Protein AF-A0A2W5PTF1-F1 (afdb_monomer_lite)

Organism: Variovorax paradoxus (NCBI:txid34073)

Foldseek 3Di:
DDDPPPCPPLNVQLVVLLVVLVVQLCCLQPPDVVVPGANQANLVSLLSSLQSNLVSDPPNDVVVSVVVSVCVSVVVVCCCVPVPVDPRGRHGPVVVD

Sequence (97 aa):
TTDGGKIGRWAWKPLAFVLGANLAFGVLLGGLPSIGLPAMGLIIAIFALTFIASMAGTQFRFKDTLILAIVLAAGSYVAFILALKLQIQVWPTFISG

pLDDT: mean 70.54, std 11.8, range [39.59, 88.06]

Structure (mmCIF, N/CA/C/O backbone):
data_AF-A0A2W5PTF1-F1
#
_entry.id   AF-A0A2W5PTF1-F1
#
loop_
_atom_site.group_PDB
_atom_site.id
_atom_site.type_symbol
_atom_site.label_atom_id
_atom_site.label_alt_id
_atom_site.label_comp_id
_atom_site.label_asym_id
_atom_site.label_entity_id
_atom_site.label_seq_id
_atom_site.pdbx_PDB_ins_code
_atom_site.Cartn_x
_atom_site.Cartn_y
_atom_site.Cartn_z
_atom_site.occupancy
_atom_site.B_iso_or_equiv
_atom_site.auth_seq_id
_atom_site.auth_comp_id
_atom_site.auth_asym_id
_atom_site.auth_atom_id
_atom_site.pdbx_PDB_model_num
ATOM 1 N N . THR A 1 1 ? 11.350 -19.795 32.184 1.00 39.59 1 THR A N 1
ATOM 2 C CA . THR A 1 1 ? 10.230 -20.721 31.942 1.00 39.59 1 THR A CA 1
ATOM 3 C C . THR A 1 1 ? 9.107 -19.891 31.350 1.00 39.59 1 THR A C 1
ATOM 5 O O . THR A 1 1 ? 8.675 -18.948 31.988 1.00 39.59 1 THR A O 1
ATOM 8 N N . THR A 1 2 ? 8.999 -19.823 30.026 1.00 49.69 2 THR A N 1
ATOM 9 C CA . THR A 1 2 ? 8.267 -20.770 29.162 1.00 49.69 2 THR A CA 1
ATOM 10 C C . THR A 1 2 ? 6.792 -20.871 29.537 1.00 49.69 2 THR A C 1
ATOM 12 O O . THR A 1 2 ? 6.296 -21.947 29.826 1.00 49.69 2 THR A O 1
ATOM 15 N N . ASP A 1 3 ? 6.088 -19.745 29.496 1.00 46.44 3 ASP A N 1
ATOM 16 C CA . ASP A 1 3 ? 4.642 -19.753 29.325 1.00 46.44 3 ASP A CA 1
ATOM 17 C C . ASP A 1 3 ? 4.334 -18.925 28.091 1.00 46.44 3 ASP A C 1
ATOM 19 O O . ASP A 1 3 ? 4.406 -17.695 28.095 1.00 46.44 3 ASP A O 1
ATOM 23 N N . GLY A 1 4 ? 4.077 -19.642 26.995 1.00 52.09 4 GLY A N 1
ATOM 24 C CA . GLY A 1 4 ? 3.559 -19.101 25.754 1.00 52.09 4 GLY A CA 1
ATOM 25 C C . GLY A 1 4 ? 2.229 -18.430 26.039 1.00 52.09 4 GLY A C 1
ATOM 26 O O . GLY A 1 4 ? 1.176 -19.063 25.938 1.00 52.09 4 GLY A O 1
ATOM 27 N N . GLY A 1 5 ? 2.309 -17.155 26.427 1.00 50.88 5 GLY A N 1
ATOM 28 C CA . GLY A 1 5 ? 1.184 -16.266 26.631 1.00 50.88 5 GLY A CA 1
ATOM 29 C C . GLY A 1 5 ? 0.359 -16.322 25.368 1.00 50.88 5 GLY A C 1
ATOM 30 O O . GLY A 1 5 ? 0.737 -15.743 24.350 1.00 50.88 5 GLY A O 1
ATOM 31 N N . LYS A 1 6 ? -0.705 -17.130 25.426 1.00 53.94 6 LYS A N 1
ATOM 32 C CA . LYS A 1 6 ? -1.647 -17.348 24.338 1.00 53.94 6 LYS A CA 1
ATOM 33 C C . LYS A 1 6 ? -1.896 -15.976 23.752 1.00 53.94 6 LYS A C 1
ATOM 35 O O . LYS A 1 6 ? -2.366 -15.111 24.490 1.00 53.94 6 LYS A O 1
ATOM 40 N N . ILE A 1 7 ? -1.535 -15.785 22.478 1.00 56.28 7 ILE A N 1
ATOM 41 C CA . ILE A 1 7 ? -2.011 -14.665 21.665 1.00 56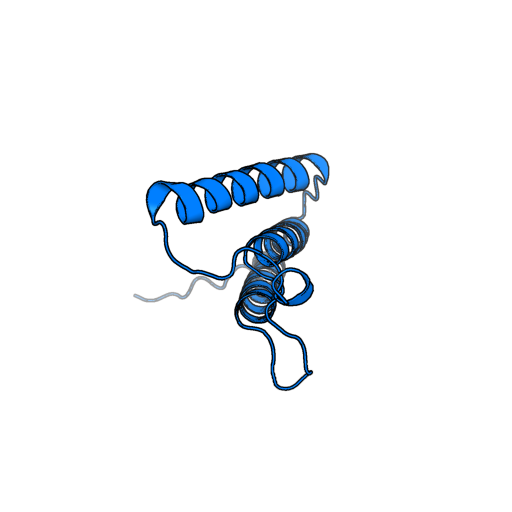.28 7 ILE A CA 1
ATOM 42 C C . ILE A 1 7 ? -3.467 -14.524 22.073 1.00 56.28 7 ILE A C 1
ATOM 44 O O . ILE A 1 7 ? -4.242 -15.459 21.839 1.00 56.28 7 ILE A O 1
ATOM 48 N N . GLY A 1 8 ? -3.785 -13.475 22.848 1.00 57.62 8 GLY A N 1
ATOM 49 C CA . GLY A 1 8 ? -5.079 -13.397 23.519 1.00 57.62 8 GLY A CA 1
ATOM 50 C C . GLY A 1 8 ? -6.133 -13.650 22.456 1.00 57.62 8 GLY A C 1
ATOM 51 O O . GLY A 1 8 ? -5.941 -13.208 21.329 1.00 57.62 8 GLY A O 1
ATOM 52 N N . ARG A 1 9 ? -7.199 -14.403 22.738 1.00 57.41 9 ARG A N 1
ATOM 53 C CA . ARG A 1 9 ? -8.190 -14.832 21.722 1.00 57.41 9 ARG A CA 1
ATOM 54 C C . ARG A 1 9 ? -8.683 -13.680 20.810 1.00 57.41 9 ARG A C 1
ATOM 56 O O . ARG A 1 9 ? -9.154 -13.919 19.707 1.00 57.41 9 ARG A O 1
ATOM 63 N N . TRP A 1 10 ? -8.513 -12.438 21.265 1.00 63.19 10 TRP A N 1
ATOM 64 C CA . TRP A 1 10 ? -8.679 -11.173 20.550 1.00 63.19 10 TRP A CA 1
ATOM 65 C C . TRP A 1 10 ? -7.643 -10.873 19.436 1.00 63.19 10 TRP A C 1
ATOM 67 O O . TRP A 1 10 ? -8.018 -10.405 18.367 1.00 63.19 10 TRP A O 1
ATOM 77 N N . ALA A 1 11 ? -6.361 -11.185 19.632 1.00 66.94 11 ALA A N 1
ATOM 78 C CA . ALA A 1 11 ? -5.265 -10.930 18.693 1.00 66.94 11 ALA A CA 1
ATOM 79 C C . ALA A 1 11 ? -5.152 -11.960 17.546 1.00 66.94 11 ALA A C 1
ATOM 81 O O . ALA A 1 11 ? -4.428 -11.716 16.586 1.00 66.94 11 ALA A O 1
ATOM 82 N N . TRP A 1 12 ? -5.916 -13.058 17.571 1.00 73.56 12 TRP A N 1
ATOM 83 C CA . TRP A 1 12 ? -5.966 -14.025 16.462 1.00 73.56 12 TRP A CA 1
ATOM 84 C C . TRP A 1 12 ? -6.573 -13.441 15.176 1.00 73.56 12 TRP A C 1
ATOM 86 O O . TRP A 1 12 ? -6.121 -13.765 14.081 1.00 73.56 12 TRP A O 1
ATOM 96 N N . LYS A 1 13 ? -7.565 -12.547 15.299 1.00 71.12 13 LYS A N 1
ATOM 97 C CA . LYS A 1 13 ? -8.192 -11.873 14.149 1.00 71.12 13 LYS A CA 1
ATOM 98 C C . LYS A 1 13 ? -7.202 -10.915 13.469 1.00 71.12 13 LYS A C 1
ATOM 100 O O . LYS A 1 13 ? -6.941 -11.111 12.286 1.00 71.12 13 LYS A O 1
ATOM 105 N N . PRO A 1 14 ? -6.580 -9.958 14.190 1.00 77.81 14 PRO A N 1
ATOM 106 C CA . PRO A 1 14 ? -5.559 -9.094 13.610 1.00 77.81 14 PRO A CA 1
ATOM 107 C C . PRO A 1 14 ? -4.380 -9.880 13.034 1.00 77.81 14 PRO A C 1
ATOM 109 O O . PRO A 1 14 ? -3.920 -9.581 11.937 1.00 77.81 14 PRO A O 1
ATOM 112 N N . LEU A 1 15 ? -3.923 -10.921 13.738 1.00 80.12 15 LEU A N 1
ATOM 113 C CA . LEU A 1 15 ? -2.790 -11.730 13.302 1.00 80.12 15 LEU A CA 1
ATOM 114 C C . LEU A 1 15 ? -3.072 -12.466 11.988 1.00 80.12 15 LEU A C 1
ATOM 116 O O . LEU A 1 15 ? -2.220 -12.452 11.105 1.00 80.12 15 LEU A O 1
ATOM 120 N N . ALA A 1 16 ? -4.262 -13.053 11.825 1.00 81.88 16 ALA A N 1
ATOM 121 C CA . ALA A 1 16 ? -4.657 -13.707 10.578 1.00 81.88 16 ALA A CA 1
ATOM 122 C C . ALA A 1 16 ? -4.699 -12.722 9.396 1.00 81.88 16 ALA A C 1
ATOM 124 O O . ALA A 1 16 ? -4.228 -13.049 8.308 1.00 81.88 16 ALA A O 1
ATOM 125 N N . PHE A 1 17 ? -5.198 -11.500 9.614 1.00 82.06 17 PHE A N 1
ATOM 126 C CA . PHE A 1 17 ? -5.196 -10.451 8.590 1.00 82.06 17 PHE A CA 1
ATOM 127 C C . PHE A 1 17 ? -3.785 -9.978 8.235 1.00 82.06 17 PHE A C 1
ATOM 129 O O . PHE A 1 17 ? -3.490 -9.802 7.057 1.00 82.06 17 PHE A O 1
ATOM 136 N N . VAL A 1 18 ? -2.897 -9.805 9.217 1.00 82.31 18 VAL A N 1
ATOM 137 C CA . VAL A 1 18 ? -1.496 -9.430 8.963 1.00 82.31 18 VAL A CA 1
ATOM 138 C C . VAL A 1 18 ? -0.762 -10.540 8.208 1.00 82.31 18 VAL A C 1
ATOM 140 O O . VAL A 1 18 ? -0.034 -10.251 7.259 1.00 82.31 18 VAL A O 1
ATOM 143 N N . LEU A 1 19 ? -0.992 -11.809 8.565 1.00 85.19 19 LEU A N 1
ATOM 144 C CA . LEU A 1 19 ? -0.446 -12.949 7.825 1.00 85.19 19 LEU A CA 1
ATOM 145 C C . LEU A 1 19 ? -0.955 -12.966 6.379 1.00 85.19 19 LEU A C 1
ATOM 147 O O . LEU A 1 19 ? -0.163 -13.124 5.455 1.00 85.19 19 LEU A O 1
ATOM 151 N N . GLY A 1 20 ? -2.260 -12.750 6.185 1.00 85.31 20 GLY A N 1
ATOM 152 C CA . GLY A 1 20 ? -2.880 -12.656 4.865 1.00 85.31 20 GLY A CA 1
ATOM 153 C C . GLY A 1 20 ? -2.348 -11.482 4.042 1.00 85.31 20 GLY A C 1
ATOM 154 O O . GLY A 1 20 ? -2.083 -11.647 2.856 1.00 85.31 20 GLY A O 1
ATOM 155 N N . ALA A 1 21 ? -2.116 -10.326 4.669 1.00 82.56 21 ALA A N 1
ATOM 156 C CA . ALA A 1 21 ? -1.523 -9.157 4.023 1.00 82.56 21 ALA A CA 1
ATOM 157 C C . ALA A 1 21 ? -0.100 -9.445 3.531 1.00 82.56 21 ALA A C 1
ATOM 159 O O . ALA A 1 21 ? 0.257 -9.060 2.421 1.00 82.56 21 ALA A O 1
ATOM 160 N N . ASN A 1 22 ? 0.700 -10.150 4.334 1.00 83.81 22 ASN A N 1
ATOM 161 C CA . ASN A 1 22 ? 2.080 -10.494 3.993 1.00 83.81 22 ASN A CA 1
ATOM 162 C C . ASN A 1 22 ? 2.148 -11.580 2.902 1.00 83.81 22 ASN A C 1
ATOM 164 O O . ASN A 1 22 ? 2.935 -11.483 1.964 1.00 83.81 22 ASN A O 1
ATOM 168 N N . LEU A 1 23 ? 1.247 -12.566 2.956 1.00 85.31 23 LEU A N 1
ATOM 169 C CA . LEU A 1 23 ? 1.054 -13.541 1.877 1.00 85.31 23 LEU A CA 1
ATOM 170 C C . LEU A 1 23 ? 0.633 -12.861 0.569 1.00 85.31 23 LEU A C 1
ATOM 172 O O . LEU A 1 23 ? 1.230 -13.121 -0.472 1.00 85.31 23 LEU A O 1
ATOM 176 N N . ALA A 1 24 ? -0.347 -11.955 0.624 1.00 83.50 24 ALA A N 1
ATOM 177 C CA . ALA A 1 24 ? -0.786 -11.178 -0.532 1.00 83.50 24 ALA A CA 1
ATOM 178 C C . ALA A 1 24 ? 0.352 -10.314 -1.092 1.00 83.50 24 ALA A C 1
ATOM 180 O O . ALA A 1 24 ? 0.544 -10.272 -2.303 1.00 83.50 24 ALA A O 1
ATOM 181 N N . PHE A 1 25 ? 1.151 -9.686 -0.227 1.00 83.69 25 PHE A N 1
ATOM 182 C CA . PHE A 1 25 ? 2.339 -8.934 -0.624 1.00 83.69 25 PHE A CA 1
ATOM 183 C C . PHE A 1 25 ? 3.337 -9.804 -1.387 1.00 83.69 25 PHE A C 1
ATOM 185 O O . PHE A 1 25 ? 3.733 -9.438 -2.491 1.00 83.69 25 PHE A O 1
ATOM 192 N N . GLY A 1 26 ? 3.697 -10.970 -0.841 1.00 79.94 26 GLY A N 1
ATOM 193 C CA . GLY A 1 26 ? 4.618 -11.905 -1.490 1.00 79.94 26 GLY A CA 1
ATOM 194 C C . GLY A 1 26 ? 4.097 -12.411 -2.836 1.00 79.94 26 GLY A C 1
ATOM 195 O O . GLY A 1 26 ? 4.850 -12.457 -3.805 1.00 79.94 26 GLY A O 1
ATOM 196 N N . VAL A 1 27 ? 2.798 -12.707 -2.920 1.00 83.25 27 VAL A N 1
ATOM 197 C CA . VAL A 1 27 ? 2.125 -13.119 -4.161 1.00 83.25 27 VAL A CA 1
ATOM 198 C C . VAL A 1 27 ? 2.121 -11.999 -5.207 1.00 83.25 27 VAL A C 1
ATOM 200 O O . VAL A 1 27 ? 2.401 -12.258 -6.374 1.00 83.25 27 VAL A O 1
ATOM 203 N N . LEU A 1 28 ? 1.845 -10.752 -4.815 1.00 78.19 28 LEU A N 1
ATOM 204 C CA . LEU A 1 28 ? 1.831 -9.612 -5.739 1.00 78.19 28 LEU A CA 1
ATOM 205 C C . LEU A 1 28 ? 3.237 -9.211 -6.210 1.00 78.19 28 LEU A C 1
ATOM 207 O O . LEU A 1 28 ? 3.388 -8.757 -7.345 1.00 78.19 28 LEU A O 1
ATOM 211 N N . LEU A 1 29 ? 4.255 -9.372 -5.360 1.00 78.56 29 LEU A N 1
ATOM 212 C CA . LEU A 1 29 ? 5.645 -9.054 -5.693 1.00 78.56 29 LEU A CA 1
ATOM 2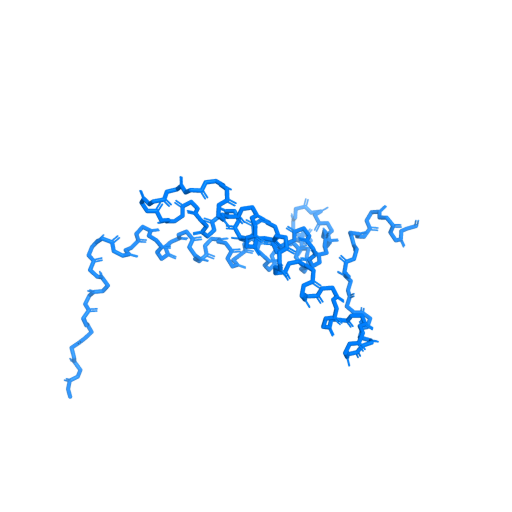13 C C . LEU A 1 29 ? 6.341 -10.142 -6.501 1.00 78.56 29 LEU A C 1
ATOM 215 O O . LEU A 1 29 ? 6.996 -9.827 -7.488 1.00 7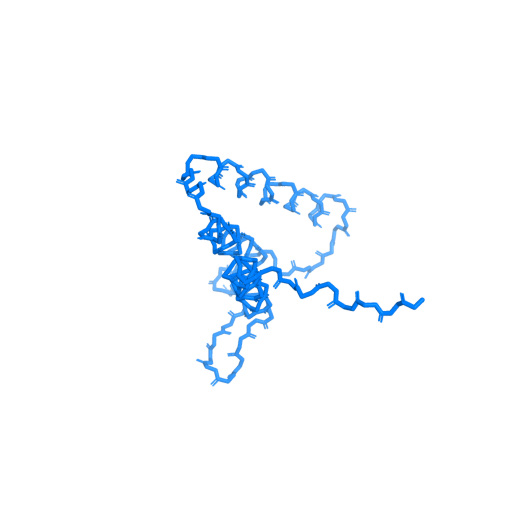8.56 29 LEU A O 1
ATOM 219 N N . GLY A 1 30 ? 6.236 -11.398 -6.071 1.00 73.31 30 GLY A N 1
ATOM 220 C CA . GLY A 1 30 ? 6.872 -12.529 -6.748 1.00 73.31 30 GLY A CA 1
ATOM 221 C C . GLY A 1 30 ? 6.097 -13.010 -7.972 1.00 73.31 30 GLY A C 1
ATOM 222 O O . GLY A 1 30 ? 6.658 -13.693 -8.826 1.00 73.31 30 GLY A O 1
ATOM 223 N N . GLY A 1 31 ? 4.815 -12.648 -8.068 1.00 69.38 31 GLY A N 1
ATOM 224 C CA . GLY A 1 31 ? 3.883 -13.309 -8.969 1.00 69.38 31 GLY A CA 1
ATOM 225 C C . GLY A 1 31 ? 3.534 -14.712 -8.468 1.00 69.38 31 GLY A C 1
ATOM 226 O O . GLY A 1 31 ? 4.234 -15.316 -7.652 1.00 69.38 31 GLY A O 1
ATOM 227 N N . LEU A 1 32 ? 2.425 -15.249 -8.963 1.00 69.31 32 LEU A N 1
ATOM 228 C CA . LEU A 1 32 ? 1.997 -16.610 -8.676 1.00 69.31 32 LEU A CA 1
ATOM 229 C C . LEU A 1 32 ? 1.888 -17.385 -9.993 1.00 69.31 32 LEU A C 1
ATOM 231 O O . LEU A 1 32 ? 0.845 -17.326 -10.655 1.00 69.31 32 LEU A O 1
ATOM 235 N N . PRO A 1 33 ? 2.941 -18.127 -10.385 1.00 59.03 33 PRO A N 1
ATOM 236 C CA . PRO A 1 33 ? 2.945 -18.876 -11.641 1.00 59.03 33 PRO A CA 1
ATOM 237 C C . PRO A 1 33 ? 1.847 -19.950 -11.687 1.00 59.03 33 PRO A C 1
ATOM 239 O O . PRO A 1 33 ? 1.339 -20.247 -12.761 1.00 59.03 33 PRO A O 1
ATOM 242 N N . SER A 1 34 ? 1.394 -20.457 -10.533 1.00 63.88 34 SER A N 1
ATOM 243 C CA . SER A 1 34 ? 0.312 -21.450 -10.431 1.00 63.88 34 SER A CA 1
ATOM 244 C C . SER A 1 34 ? -1.073 -20.937 -10.852 1.00 63.88 34 SER A C 1
ATOM 246 O O . SER A 1 34 ? -1.944 -21.744 -11.156 1.00 63.88 34 SER A O 1
ATOM 248 N N . ILE A 1 35 ? -1.295 -19.616 -10.849 1.00 63.84 35 ILE A N 1
ATOM 249 C CA . ILE A 1 35 ? -2.556 -18.967 -11.268 1.00 63.84 35 ILE A CA 1
ATOM 250 C C . ILE A 1 35 ? -2.344 -18.097 -12.527 1.00 63.84 35 ILE A C 1
ATOM 252 O O . ILE A 1 35 ? -3.289 -17.518 -13.055 1.00 63.84 35 ILE A O 1
ATOM 256 N N . GLY A 1 36 ? -1.115 -18.029 -13.056 1.00 61.44 36 GLY A N 1
ATOM 257 C CA . GLY A 1 36 ? -0.777 -17.174 -14.199 1.00 61.44 36 GLY A CA 1
ATOM 258 C C . GLY A 1 36 ? -0.749 -15.682 -13.857 1.00 61.44 36 GLY A C 1
ATOM 259 O O . GLY A 1 36 ? -0.901 -14.853 -14.749 1.00 61.44 36 GLY A O 1
ATOM 260 N N . LEU A 1 37 ? -0.578 -15.332 -12.576 1.00 66.44 37 LEU A N 1
ATOM 261 C CA . LEU A 1 37 ? -0.558 -13.946 -12.116 1.00 66.44 37 LEU A CA 1
ATOM 262 C C . LEU A 1 37 ? 0.892 -13.437 -12.127 1.00 66.44 37 LEU A C 1
ATOM 264 O O . LEU A 1 37 ? 1.690 -13.890 -11.303 1.00 66.44 37 LEU A O 1
ATOM 268 N N . PRO A 1 38 ? 1.278 -12.547 -13.053 1.00 65.81 38 PRO A N 1
ATOM 269 C CA . PRO A 1 38 ? 2.639 -12.038 -13.101 1.00 65.81 38 PRO A CA 1
ATOM 270 C C . PRO A 1 38 ? 2.866 -11.013 -11.981 1.00 65.81 38 PRO A C 1
ATOM 272 O O . PRO A 1 38 ? 1.915 -10.505 -11.380 1.00 65.81 38 PRO A O 1
ATOM 275 N N . ALA A 1 39 ? 4.131 -10.712 -11.681 1.00 73.00 39 ALA A N 1
ATOM 276 C CA . ALA A 1 39 ? 4.488 -9.750 -10.643 1.00 73.00 39 ALA A CA 1
ATOM 277 C C . ALA A 1 39 ? 3.835 -8.385 -10.933 1.00 73.00 39 ALA A C 1
ATOM 279 O O . ALA A 1 39 ? 4.165 -7.705 -11.913 1.00 73.00 39 ALA A O 1
ATOM 280 N N . MET A 1 40 ? 2.893 -7.991 -10.072 1.00 71.75 40 MET A N 1
ATOM 281 C CA . MET A 1 40 ? 2.196 -6.700 -10.131 1.00 71.75 40 MET A CA 1
ATOM 282 C C . MET A 1 40 ? 3.080 -5.555 -9.616 1.00 71.75 40 MET A C 1
ATOM 284 O O . MET A 1 40 ? 2.752 -4.383 -9.787 1.00 71.75 40 MET A O 1
ATOM 288 N N . GLY A 1 41 ? 4.229 -5.892 -9.034 1.00 75.50 41 GLY A N 1
ATOM 289 C CA . GLY A 1 41 ? 5.250 -4.946 -8.623 1.00 75.50 41 GLY A CA 1
ATOM 290 C C . GLY A 1 41 ? 5.062 -4.430 -7.201 1.00 75.50 41 GLY A C 1
ATOM 291 O O . GLY A 1 41 ? 4.016 -4.579 -6.560 1.00 75.50 41 GLY A O 1
ATOM 292 N N . LEU A 1 42 ? 6.128 -3.809 -6.705 1.00 79.06 42 LEU A N 1
ATOM 293 C CA . LEU A 1 42 ? 6.254 -3.361 -5.320 1.00 79.06 42 LEU A CA 1
ATOM 294 C C . LEU A 1 42 ? 5.148 -2.379 -4.898 1.00 79.06 42 LEU A C 1
ATOM 296 O O . LEU A 1 42 ? 4.608 -2.502 -3.802 1.00 79.06 42 LEU A O 1
ATOM 300 N N . ILE A 1 43 ? 4.785 -1.420 -5.756 1.00 76.88 43 ILE A N 1
ATOM 301 C CA . ILE A 1 43 ? 3.807 -0.376 -5.405 1.00 76.88 43 ILE A CA 1
ATOM 302 C C . ILE A 1 43 ? 2.426 -0.990 -5.149 1.00 76.88 43 ILE A C 1
ATOM 304 O O . ILE A 1 43 ? 1.804 -0.708 -4.123 1.00 76.88 43 ILE A O 1
ATOM 308 N N . ILE A 1 44 ? 1.962 -1.865 -6.049 1.00 78.62 44 ILE A N 1
ATOM 309 C CA . ILE A 1 44 ? 0.651 -2.517 -5.921 1.00 78.62 44 ILE A CA 1
ATOM 310 C C . ILE A 1 44 ? 0.643 -3.441 -4.697 1.00 78.62 44 ILE A C 1
ATOM 312 O O . ILE A 1 44 ? -0.328 -3.448 -3.938 1.00 78.62 44 ILE A O 1
ATOM 316 N N . ALA A 1 45 ? 1.748 -4.151 -4.447 1.00 81.94 45 ALA A N 1
ATOM 317 C CA . ALA A 1 45 ? 1.904 -4.998 -3.269 1.00 81.94 45 ALA A CA 1
ATOM 318 C C . ALA A 1 45 ? 1.809 -4.196 -1.957 1.00 81.94 45 ALA A C 1
ATOM 320 O O . ALA A 1 45 ? 1.099 -4.610 -1.039 1.00 81.94 45 ALA A O 1
ATOM 321 N N . ILE A 1 46 ? 2.465 -3.031 -1.873 1.00 81.88 46 ILE A N 1
ATOM 322 C CA . ILE A 1 46 ? 2.411 -2.143 -0.698 1.00 81.88 46 ILE A CA 1
ATOM 323 C C . ILE A 1 46 ? 0.988 -1.632 -0.466 1.00 81.88 46 ILE A C 1
ATOM 325 O O . ILE A 1 46 ? 0.512 -1.643 0.671 1.00 81.88 46 ILE A O 1
ATOM 329 N N . PHE A 1 47 ? 0.291 -1.220 -1.527 1.00 80.50 47 PHE A N 1
ATOM 330 C CA . PHE A 1 47 ? -1.098 -0.775 -1.422 1.00 80.50 47 PHE A CA 1
ATOM 331 C C . PHE A 1 47 ? -2.009 -1.884 -0.894 1.00 80.50 47 PHE A C 1
ATOM 333 O O . PHE A 1 47 ? -2.717 -1.668 0.092 1.00 80.50 47 PHE A O 1
ATOM 340 N N . ALA A 1 48 ? -1.952 -3.075 -1.495 1.00 81.50 48 ALA A N 1
ATOM 341 C CA . ALA A 1 48 ? -2.761 -4.217 -1.079 1.00 81.50 48 ALA A CA 1
ATOM 342 C C . ALA A 1 48 ? -2.475 -4.618 0.376 1.00 81.50 48 ALA A C 1
ATOM 344 O O . ALA A 1 48 ? -3.405 -4.742 1.175 1.00 81.50 48 ALA A O 1
ATOM 345 N N . LEU A 1 49 ? -1.197 -4.744 0.749 1.00 83.38 49 LEU A N 1
ATOM 346 C CA . LEU A 1 49 ? -0.790 -5.063 2.117 1.00 83.38 49 LEU A CA 1
ATOM 347 C C . LEU A 1 49 ? -1.296 -4.023 3.112 1.00 83.38 49 LEU A C 1
ATOM 349 O O . LEU A 1 49 ? -1.856 -4.396 4.137 1.00 83.38 49 LEU A O 1
ATOM 353 N N . THR A 1 50 ? -1.138 -2.734 2.815 1.00 82.75 50 THR A N 1
ATOM 354 C CA . THR A 1 50 ? -1.534 -1.667 3.745 1.00 82.75 50 THR A CA 1
ATOM 355 C C . THR A 1 50 ? -3.046 -1.660 3.958 1.00 82.75 50 THR A C 1
ATOM 357 O O . THR A 1 50 ? -3.521 -1.491 5.082 1.00 82.75 50 THR A O 1
ATOM 360 N N . PHE A 1 51 ? -3.814 -1.930 2.901 1.00 80.38 51 PHE A N 1
ATOM 361 C CA . PHE A 1 51 ? -5.268 -2.037 2.976 1.00 80.38 51 PHE A CA 1
ATOM 362 C C . PHE A 1 51 ? -5.731 -3.247 3.797 1.00 80.38 51 PHE A C 1
ATOM 364 O O . PHE A 1 51 ? -6.579 -3.111 4.683 1.00 80.38 51 PHE A O 1
ATOM 371 N N . ILE A 1 52 ? -5.147 -4.423 3.542 1.00 78.88 52 ILE A N 1
ATOM 372 C CA . ILE A 1 52 ? -5.480 -5.670 4.246 1.00 78.88 52 ILE A CA 1
ATOM 373 C C . ILE A 1 52 ? -5.048 -5.587 5.715 1.00 78.88 52 ILE A C 1
ATOM 375 O O . ILE A 1 52 ? -5.826 -5.923 6.609 1.00 78.88 52 ILE A O 1
ATOM 379 N N . ALA A 1 53 ? -3.844 -5.074 5.982 1.00 76.38 53 ALA A N 1
ATOM 380 C CA . ALA A 1 53 ? -3.336 -4.861 7.333 1.00 76.38 53 ALA A CA 1
ATOM 381 C C . ALA A 1 53 ? -4.179 -3.833 8.097 1.00 76.38 53 ALA A C 1
ATOM 383 O O . ALA A 1 53 ? -4.398 -3.986 9.295 1.00 76.38 53 ALA A O 1
ATOM 384 N N . SER A 1 54 ? -4.720 -2.818 7.421 1.00 73.31 54 SER A N 1
ATOM 385 C CA . SER A 1 54 ? -5.601 -1.860 8.082 1.00 73.31 54 SER A CA 1
ATOM 386 C C . SER A 1 54 ? -6.985 -2.420 8.395 1.00 73.31 54 SER A C 1
ATOM 388 O O . SER A 1 54 ? -7.552 -2.019 9.410 1.00 73.31 54 SER A O 1
ATOM 390 N N . MET A 1 55 ? -7.525 -3.339 7.585 1.00 69.56 55 MET A N 1
ATOM 391 C CA . MET A 1 55 ? -8.774 -4.058 7.903 1.00 69.56 55 MET A CA 1
ATOM 392 C C . MET A 1 55 ? -8.638 -4.979 9.126 1.00 69.56 55 MET A C 1
ATOM 394 O O . MET A 1 55 ? -9.643 -5.346 9.732 1.00 69.56 55 MET A O 1
ATOM 398 N N . ALA A 1 56 ? -7.408 -5.313 9.527 1.00 69.69 56 ALA A N 1
ATOM 399 C CA . ALA A 1 56 ? -7.110 -6.095 10.726 1.00 69.69 56 ALA A CA 1
ATOM 400 C C . ALA A 1 56 ? -7.478 -5.371 12.037 1.00 69.69 56 ALA A C 1
ATOM 402 O O . ALA A 1 56 ? -7.696 -6.019 13.064 1.00 69.69 56 ALA A O 1
ATOM 403 N N . GLY A 1 57 ? -7.503 -4.033 12.021 1.00 60.88 57 GLY A N 1
ATOM 404 C CA . GLY A 1 57 ? -7.772 -3.204 13.192 1.00 60.88 57 GLY A CA 1
ATOM 405 C C . GLY A 1 57 ? -9.264 -2.945 13.398 1.00 60.88 57 GLY A C 1
ATOM 406 O O . GLY A 1 57 ? -9.980 -2.580 12.472 1.00 60.88 57 GLY A O 1
ATOM 407 N N . THR A 1 58 ? -9.737 -3.035 14.643 1.00 56.91 58 THR A N 1
ATOM 408 C CA . THR A 1 58 ? -11.109 -2.653 15.039 1.00 56.91 58 THR A CA 1
ATOM 409 C C . THR A 1 58 ? -11.413 -1.157 14.864 1.00 56.91 58 THR A C 1
ATOM 411 O O . THR A 1 58 ? -12.568 -0.757 14.959 1.00 56.91 58 THR A O 1
ATOM 414 N N . GLN A 1 59 ? -10.394 -0.338 14.589 1.00 57.19 59 GLN A N 1
ATOM 415 C CA . GLN A 1 59 ? -10.479 1.089 14.271 1.00 57.19 59 GLN A CA 1
ATOM 416 C C . GLN A 1 59 ? -10.189 1.293 12.776 1.00 57.19 59 GLN A C 1
ATOM 418 O O . GLN A 1 59 ? -9.130 1.797 12.401 1.00 57.19 59 GLN A O 1
ATOM 423 N N . PHE A 1 60 ? -11.091 0.849 11.899 1.00 56.81 60 PHE A N 1
ATOM 424 C CA . PHE A 1 60 ? -10.907 1.003 10.454 1.00 56.81 60 PHE A CA 1
ATOM 425 C C . PHE A 1 60 ? -11.078 2.474 10.046 1.00 56.81 60 PHE A C 1
ATOM 427 O O . PHE A 1 60 ? -12.184 2.941 9.772 1.00 56.81 60 PHE A O 1
ATOM 434 N N . ARG A 1 61 ? -9.979 3.236 10.040 1.00 66.06 61 ARG A N 1
ATOM 435 C CA . ARG A 1 61 ? -9.955 4.642 9.618 1.00 66.06 61 ARG A CA 1
ATOM 436 C C . ARG A 1 61 ? -9.359 4.753 8.221 1.00 66.06 61 ARG A C 1
ATOM 438 O O . ARG A 1 61 ? -8.173 5.002 8.054 1.00 66.06 61 ARG A O 1
ATOM 445 N N . PHE A 1 62 ? -10.228 4.633 7.219 1.00 66.94 62 PHE A N 1
ATOM 446 C CA . PHE A 1 62 ? -9.893 4.650 5.788 1.00 66.94 62 PHE A CA 1
ATOM 447 C C . PHE A 1 62 ? -8.935 5.784 5.372 1.00 66.94 62 PHE A C 1
ATOM 449 O O . PHE A 1 62 ? -8.067 5.593 4.525 1.00 66.94 62 PHE A O 1
ATOM 456 N N . LYS A 1 63 ? -9.076 6.968 5.989 1.00 73.06 63 LYS A N 1
ATOM 457 C CA . LYS A 1 63 ? -8.207 8.129 5.738 1.00 73.06 63 LYS A CA 1
ATOM 458 C C . LYS A 1 63 ? -6.766 7.887 6.192 1.00 73.06 63 LYS A C 1
ATOM 460 O O . LYS A 1 63 ? -5.845 8.197 5.445 1.00 73.06 63 LYS A O 1
ATOM 465 N N . ASP A 1 64 ? -6.577 7.312 7.377 1.00 77.38 64 ASP A N 1
ATOM 466 C CA . ASP A 1 64 ? -5.247 7.072 7.944 1.00 77.38 64 ASP A CA 1
ATOM 467 C C . ASP A 1 64 ? -4.528 5.961 7.171 1.00 77.38 64 ASP A C 1
ATOM 469 O O . ASP A 1 64 ? -3.356 6.102 6.836 1.00 77.38 64 ASP A O 1
ATOM 473 N N . THR A 1 65 ? -5.252 4.906 6.782 1.00 77.25 65 THR A N 1
ATOM 474 C CA . THR A 1 65 ? -4.752 3.825 5.916 1.00 77.25 65 THR A CA 1
ATOM 475 C C . THR A 1 65 ? -4.243 4.342 4.579 1.00 77.25 65 THR A C 1
ATOM 477 O O . THR A 1 65 ? -3.179 3.931 4.118 1.00 77.25 65 THR A O 1
ATOM 480 N N . LEU A 1 66 ? -5.010 5.234 3.947 1.00 78.75 66 LEU A N 1
ATOM 481 C CA . LEU A 1 66 ? -4.679 5.777 2.637 1.00 78.75 66 LEU A CA 1
ATOM 482 C C . LEU A 1 66 ? -3.421 6.647 2.710 1.00 78.75 66 LEU A C 1
ATOM 484 O O . LEU A 1 66 ? -2.533 6.509 1.873 1.00 78.75 66 LEU A O 1
ATOM 488 N N . ILE A 1 67 ? -3.315 7.494 3.737 1.00 84.81 67 ILE A N 1
ATOM 489 C CA . ILE A 1 67 ? -2.125 8.320 3.970 1.00 84.81 6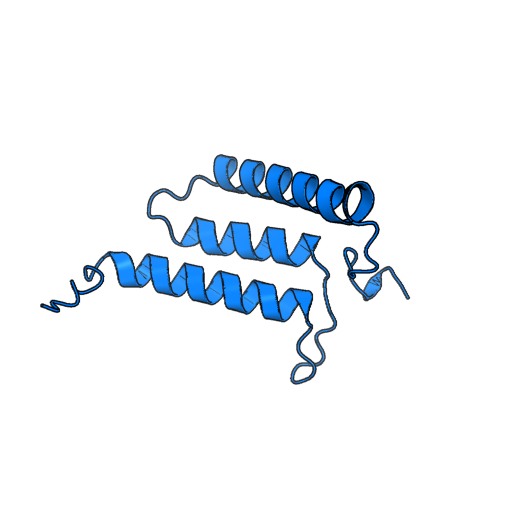7 ILE A CA 1
ATOM 490 C C . ILE A 1 67 ? -0.909 7.429 4.238 1.00 84.81 67 ILE A C 1
ATOM 492 O O . ILE A 1 67 ? 0.142 7.645 3.635 1.00 84.81 67 ILE A O 1
ATOM 496 N N . LEU A 1 68 ? -1.055 6.399 5.079 1.00 83.38 68 LEU A N 1
ATOM 497 C CA . LEU A 1 68 ? 0.027 5.461 5.372 1.00 83.38 68 LEU A CA 1
ATOM 498 C C . LEU A 1 68 ? 0.494 4.747 4.100 1.00 83.38 68 LEU A C 1
ATOM 500 O O . LEU A 1 68 ? 1.691 4.699 3.842 1.00 83.38 68 LEU A O 1
ATOM 504 N N . ALA A 1 69 ? -0.439 4.263 3.274 1.00 81.81 69 ALA A N 1
ATOM 505 C CA . ALA A 1 69 ? -0.130 3.595 2.012 1.00 81.81 69 ALA A CA 1
ATOM 506 C C . ALA A 1 69 ? 0.621 4.520 1.047 1.00 81.81 69 ALA A C 1
ATOM 508 O O . ALA A 1 69 ? 1.614 4.102 0.456 1.00 81.81 69 ALA A O 1
ATOM 509 N N . ILE A 1 70 ? 0.196 5.783 0.926 1.00 83.69 70 ILE A N 1
ATOM 510 C CA . ILE A 1 70 ? 0.851 6.781 0.068 1.00 83.69 7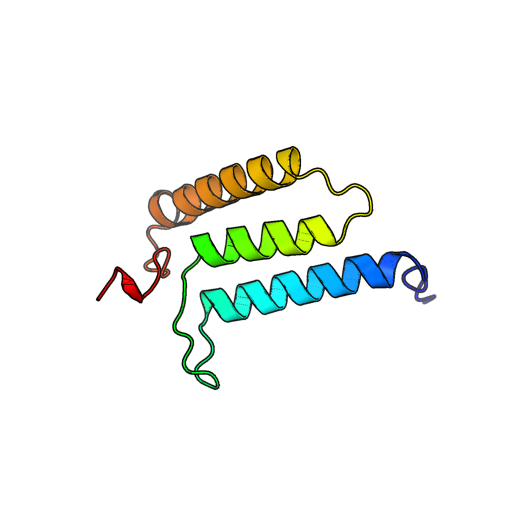0 ILE A CA 1
ATOM 511 C C . ILE A 1 70 ? 2.273 7.064 0.556 1.00 83.69 70 ILE A C 1
ATOM 513 O O . ILE A 1 70 ? 3.208 7.031 -0.242 1.00 83.69 70 ILE A O 1
ATOM 517 N N . VAL A 1 71 ? 2.454 7.306 1.857 1.00 88.06 71 VAL A N 1
ATOM 518 C CA . VAL A 1 71 ? 3.775 7.585 2.440 1.00 88.06 71 VAL A CA 1
ATOM 519 C C . VAL A 1 71 ? 4.696 6.373 2.304 1.00 88.06 71 VAL A C 1
ATOM 521 O O . VAL A 1 71 ? 5.861 6.531 1.946 1.00 88.06 71 VAL A O 1
ATOM 524 N N . LEU A 1 72 ? 4.185 5.161 2.529 1.00 83.50 72 LEU A N 1
ATOM 525 C CA . LEU A 1 72 ? 4.970 3.929 2.437 1.00 83.50 72 LEU A CA 1
ATOM 526 C C . LEU A 1 72 ? 5.336 3.587 0.987 1.00 83.50 72 LEU A C 1
ATOM 528 O O . LEU A 1 72 ? 6.461 3.159 0.722 1.00 83.50 72 LEU A O 1
ATOM 532 N N . ALA A 1 73 ? 4.418 3.817 0.046 1.00 82.25 73 ALA A N 1
ATOM 533 C CA . ALA A 1 73 ? 4.667 3.655 -1.382 1.00 82.25 73 ALA A CA 1
ATOM 534 C C . ALA A 1 73 ? 5.689 4.682 -1.887 1.00 82.25 73 ALA A C 1
ATOM 536 O O . ALA A 1 73 ? 6.639 4.302 -2.568 1.00 82.25 73 ALA A O 1
ATOM 537 N N . ALA A 1 74 ? 5.549 5.956 -1.508 1.00 84.69 74 ALA A N 1
ATOM 538 C CA . ALA A 1 74 ? 6.494 7.012 -1.870 1.00 84.69 74 ALA A CA 1
ATOM 539 C C . ALA A 1 74 ? 7.878 6.777 -1.242 1.00 84.69 74 ALA A C 1
ATOM 541 O O . ALA A 1 74 ? 8.891 6.843 -1.936 1.00 84.69 74 ALA A O 1
ATOM 542 N N . GLY A 1 75 ? 7.926 6.435 0.048 1.00 82.00 75 GLY A N 1
ATOM 543 C CA . GLY A 1 75 ? 9.163 6.104 0.753 1.00 82.00 75 GLY A CA 1
ATOM 544 C C . GLY A 1 75 ? 9.863 4.890 0.149 1.00 82.00 75 GLY A C 1
ATOM 545 O O . GLY A 1 75 ? 11.072 4.922 -0.064 1.00 82.00 75 GLY A O 1
ATOM 546 N N . SER A 1 76 ? 9.104 3.856 -0.218 1.00 79.75 76 SER A N 1
ATOM 547 C CA . SER A 1 76 ? 9.656 2.698 -0.921 1.00 79.75 76 SER A CA 1
ATOM 548 C C . SER A 1 76 ? 10.148 3.057 -2.320 1.00 79.75 76 SER A C 1
ATOM 550 O O . SER A 1 76 ? 11.250 2.668 -2.684 1.00 79.75 76 SER A O 1
ATOM 552 N N . TYR A 1 77 ? 9.399 3.845 -3.092 1.00 75.06 77 TYR A N 1
ATOM 553 C CA . TYR A 1 77 ? 9.837 4.312 -4.410 1.00 75.06 77 TYR A CA 1
ATOM 554 C C . TYR A 1 77 ? 11.184 5.045 -4.321 1.00 75.06 77 TYR A C 1
ATOM 556 O O . TYR A 1 77 ? 12.110 4.730 -5.066 1.00 75.06 77 TYR A O 1
ATOM 564 N N . VAL A 1 78 ? 11.331 5.953 -3.350 1.00 79.75 78 VAL A N 1
ATOM 565 C CA . VAL A 1 78 ? 12.590 6.670 -3.097 1.00 79.75 78 VAL A CA 1
ATOM 566 C C . VAL A 1 78 ? 13.698 5.716 -2.637 1.00 79.75 78 VAL A C 1
ATOM 568 O O . VAL A 1 78 ? 14.804 5.771 -3.171 1.00 79.75 78 VAL A O 1
ATOM 571 N N . ALA A 1 79 ? 13.427 4.810 -1.697 1.00 76.88 79 ALA A N 1
ATOM 572 C CA . ALA A 1 79 ? 14.423 3.855 -1.211 1.00 76.88 79 ALA A CA 1
ATOM 573 C C . ALA A 1 79 ? 14.922 2.912 -2.324 1.00 76.88 79 ALA A C 1
ATOM 575 O O . ALA A 1 79 ? 16.124 2.687 -2.461 1.00 76.88 79 ALA A O 1
ATOM 576 N N . PHE A 1 80 ? 14.029 2.396 -3.169 1.00 69.12 80 PHE A N 1
ATOM 577 C CA . PHE A 1 80 ? 14.404 1.463 -4.232 1.00 69.12 80 PHE A CA 1
ATOM 578 C C . PHE A 1 80 ? 15.089 2.153 -5.415 1.00 69.12 80 PHE A C 1
ATOM 580 O O . PHE A 1 80 ? 16.127 1.677 -5.877 1.00 69.12 80 PHE A O 1
ATOM 587 N N . ILE A 1 81 ? 14.557 3.282 -5.889 1.00 70.69 81 ILE A N 1
ATOM 588 C CA . ILE A 1 81 ? 15.071 3.947 -7.098 1.00 70.69 81 ILE A CA 1
ATOM 589 C C . ILE A 1 81 ? 16.262 4.844 -6.784 1.00 70.69 81 ILE A C 1
ATOM 591 O O . ILE A 1 81 ? 17.240 4.861 -7.533 1.00 70.69 81 ILE A O 1
ATOM 595 N N . LEU A 1 82 ? 16.178 5.597 -5.687 1.00 69.00 82 LEU A N 1
ATOM 596 C CA . LEU A 1 82 ? 17.124 6.660 -5.363 1.00 69.00 82 LEU A CA 1
ATOM 597 C C . LEU A 1 82 ? 18.239 6.164 -4.435 1.00 69.00 82 LEU A C 1
ATOM 599 O O . LEU A 1 82 ? 19.391 6.526 -4.658 1.00 69.00 82 LEU A O 1
ATOM 603 N N . ALA A 1 83 ? 17.927 5.315 -3.445 1.00 66.00 83 ALA A N 1
ATOM 604 C CA . ALA A 1 83 ? 18.930 4.832 -2.488 1.00 66.00 83 ALA A CA 1
ATOM 605 C C . ALA A 1 83 ? 19.672 3.571 -2.960 1.00 66.00 83 ALA A C 1
ATOM 607 O O . ALA A 1 83 ? 20.888 3.494 -2.807 1.00 66.00 83 ALA A O 1
ATOM 608 N N . LEU A 1 84 ? 18.968 2.590 -3.537 1.00 66.62 84 LEU A N 1
ATOM 609 C CA . LEU A 1 84 ? 19.577 1.299 -3.888 1.00 66.62 84 LEU A CA 1
ATOM 610 C C . LEU A 1 84 ? 19.849 1.111 -5.383 1.00 66.62 84 LEU A C 1
ATOM 612 O O . LEU A 1 84 ? 20.640 0.238 -5.732 1.00 66.62 84 LEU A O 1
ATOM 616 N N . LYS A 1 85 ? 19.215 1.900 -6.267 1.00 57.75 85 LYS A N 1
ATOM 617 C CA . LYS A 1 85 ? 19.322 1.769 -7.737 1.00 57.75 85 LYS A CA 1
ATOM 618 C C . LYS A 1 85 ? 19.146 0.315 -8.226 1.00 57.75 85 LYS A C 1
ATOM 620 O O . LYS A 1 85 ? 19.678 -0.085 -9.260 1.00 57.75 85 LYS A O 1
ATOM 625 N N . LEU A 1 86 ? 18.430 -0.491 -7.448 1.00 57.34 86 LEU A N 1
ATOM 626 C CA . LEU A 1 86 ? 18.344 -1.934 -7.616 1.00 57.34 86 LEU A CA 1
ATOM 627 C C . LEU A 1 86 ? 17.237 -2.210 -8.637 1.00 57.34 86 LEU A C 1
ATOM 629 O O . LEU A 1 86 ? 16.151 -1.649 -8.502 1.00 57.34 86 LEU A O 1
ATOM 633 N N . GLN A 1 87 ? 17.484 -3.062 -9.641 1.00 53.00 87 GLN A N 1
ATOM 634 C CA . GLN A 1 87 ? 16.512 -3.453 -10.687 1.00 53.00 87 GLN A CA 1
ATOM 635 C C . GLN A 1 87 ? 15.331 -4.289 -10.142 1.00 53.00 87 GLN A C 1
ATOM 637 O O . GLN A 1 87 ? 14.847 -5.209 -10.796 1.00 53.00 87 GLN A O 1
ATOM 642 N N . ILE A 1 88 ? 14.869 -4.030 -8.922 1.00 61.22 88 ILE A N 1
ATOM 643 C CA . ILE A 1 88 ? 13.653 -4.646 -8.406 1.00 61.22 88 ILE A CA 1
ATOM 644 C C . ILE A 1 88 ? 12.472 -4.090 -9.200 1.00 61.22 88 ILE A C 1
ATOM 646 O O . ILE A 1 88 ? 12.379 -2.890 -9.463 1.00 61.22 88 ILE A O 1
ATOM 650 N N . GLN A 1 89 ? 11.571 -4.986 -9.596 1.00 59.97 89 GLN A N 1
ATOM 651 C CA . GLN A 1 89 ? 10.419 -4.696 -10.440 1.00 59.97 89 GLN A CA 1
ATOM 652 C C . GLN A 1 89 ? 9.386 -3.869 -9.654 1.00 59.97 89 GLN A C 1
ATOM 654 O O . GLN A 1 89 ? 8.472 -4.379 -9.006 1.00 59.97 89 GLN A O 1
ATOM 659 N N . VAL A 1 90 ? 9.596 -2.551 -9.635 1.00 65.25 90 VAL A N 1
ATOM 660 C CA . VAL A 1 90 ? 8.734 -1.583 -8.938 1.00 65.25 90 VAL A CA 1
ATOM 661 C C . VAL A 1 90 ? 7.424 -1.332 -9.684 1.00 65.25 90 VAL A C 1
ATOM 663 O O . VAL A 1 90 ? 6.402 -1.064 -9.050 1.00 65.25 90 VAL A O 1
ATOM 666 N N . TRP A 1 91 ? 7.454 -1.466 -11.011 1.00 59.97 91 TRP A N 1
ATOM 667 C CA . TRP A 1 91 ? 6.301 -1.349 -11.897 1.00 59.97 91 TRP A CA 1
ATOM 668 C C . TRP A 1 91 ? 5.717 -2.730 -12.216 1.00 59.97 91 TRP A C 1
ATOM 670 O O . TRP A 1 91 ? 6.479 -3.696 -12.312 1.00 59.97 91 TRP A O 1
ATOM 680 N N . PRO A 1 92 ? 4.390 -2.844 -12.403 1.00 58.47 92 PRO A N 1
ATOM 681 C CA . PRO A 1 92 ? 3.777 -4.075 -12.873 1.00 58.47 92 PRO A CA 1
ATOM 682 C C . PRO A 1 92 ? 4.406 -4.498 -14.198 1.00 58.47 92 PRO A C 1
ATOM 684 O O . PRO A 1 92 ? 4.573 -3.692 -15.114 1.00 58.47 92 PRO A O 1
ATOM 687 N N . THR A 1 93 ? 4.696 -5.789 -14.304 1.00 58.56 93 THR A N 1
ATOM 688 C CA . THR A 1 93 ? 5.148 -6.460 -15.536 1.00 58.56 93 THR A CA 1
ATOM 689 C C . THR A 1 93 ? 4.305 -6.111 -16.769 1.00 58.56 93 THR A C 1
ATOM 691 O O . THR A 1 93 ? 4.832 -6.103 -17.872 1.00 58.56 93 THR A O 1
ATOM 694 N N . PHE A 1 94 ? 3.034 -5.738 -16.589 1.00 53.72 94 PHE A N 1
ATOM 695 C CA . PHE A 1 94 ? 2.129 -5.285 -17.651 1.00 53.72 94 PH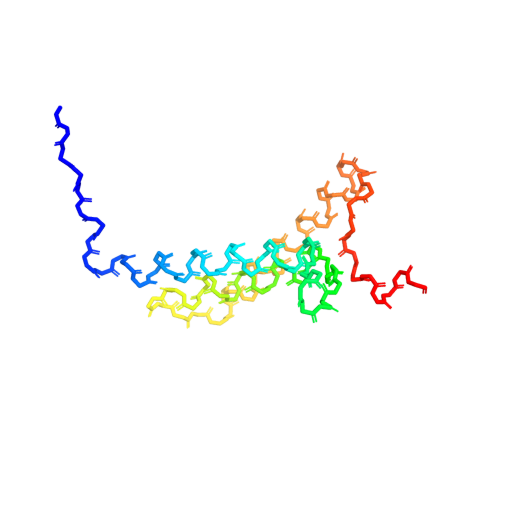E A CA 1
ATOM 696 C C . PHE A 1 94 ? 2.495 -3.945 -18.314 1.00 53.72 94 PHE A C 1
ATOM 698 O O . PHE A 1 94 ? 2.045 -3.696 -19.425 1.00 53.72 94 PHE A O 1
ATOM 705 N N . ILE A 1 95 ? 3.259 -3.069 -17.651 1.00 52.38 95 ILE A N 1
ATOM 706 C CA . ILE A 1 95 ? 3.663 -1.751 -18.192 1.00 52.38 95 ILE A CA 1
ATOM 707 C C . ILE A 1 95 ? 5.118 -1.781 -18.694 1.00 52.38 95 ILE A C 1
ATOM 709 O O . ILE A 1 95 ? 5.535 -0.912 -19.449 1.00 52.38 95 ILE A O 1
ATOM 713 N N . SER A 1 96 ? 5.893 -2.793 -18.292 1.00 46.41 96 SER A N 1
ATOM 714 C CA . SER A 1 96 ? 7.294 -2.980 -18.698 1.00 46.41 96 SER A CA 1
ATOM 715 C C . SER A 1 96 ? 7.465 -3.941 -19.889 1.00 46.41 96 SER A C 1
ATOM 717 O O . SER A 1 96 ? 8.591 -4.379 -20.134 1.00 46.41 96 SER A O 1
ATOM 719 N N . GLY A 1 97 ? 6.369 -4.304 -20.564 1.00 40.16 97 GLY A N 1
ATOM 720 C CA . GLY A 1 97 ? 6.367 -5.091 -21.800 1.00 40.16 97 GLY A CA 1
ATOM 721 C C . GLY A 1 97 ? 6.487 -4.211 -23.032 1.00 40.16 97 GLY A C 1
ATOM 722 O O . GLY A 1 97 ? 5.767 -3.190 -23.076 1.00 40.16 97 GLY A O 1
#

Secondary structure (DSSP, 8-state):
--------TTTHHHHHHHHHHHHHHHHHHH-BTTTTB----HHHHHHHHHHHHHHTSSS--HHHHHHHHHHHHHHHHHIIIIIS------S-TTT--

Radius of gyration: 16.11 Å; chains: 1; bounding box: 31×30×54 Å